Protein AF-A0A534ZCZ1-F1 (afdb_monomer)

Foldseek 3Di:
DVLCVVLVLQVLADEEDDCPPDVPKDWDWDWDDDPVGIGIYIYIPLVVCVVVDPDSNSVSVVVVVVVVVVVVVD

Secondary structure (DSSP, 8-state):
-HHHHTTTGGG--EEES-TTSSSSPPEEEEEEEETTEEEEEEEESHHHHHHH---HHHHHHHHHHHHHHHHH--

Structure (mmCIF, N/CA/C/O backbone):
data_AF-A0A534ZCZ1-F1
#
_entry.id   AF-A0A534ZCZ1-F1
#
loop_
_atom_site.group_PDB
_atom_site.id
_atom_site.type_symbol
_atom_site.label_atom_id
_atom_site.label_alt_id
_atom_site.label_comp_id
_atom_site.label_asym_id
_atom_site.label_entity_id
_atom_site.label_seq_id
_atom_site.pdbx_PDB_ins_code
_atom_site.Cartn_x
_atom_site.Cartn_y
_atom_site.Cartn_z
_atom_site.occupancy
_atom_site.B_iso_or_equiv
_atom_site.auth_seq_id
_atom_site.auth_comp_id
_atom_site.auth_asym_id
_atom_site.auth_atom_id
_atom_site.pdbx_PDB_model_num
ATOM 1 N N . MET A 1 1 ? -15.930 5.828 3.755 1.00 51.97 1 MET A N 1
ATOM 2 C CA . MET A 1 1 ? -16.550 5.138 2.603 1.00 51.97 1 MET A CA 1
ATOM 3 C C . MET A 1 1 ? -16.342 5.878 1.275 1.00 51.97 1 MET A C 1
ATOM 5 O O . MET A 1 1 ? -15.821 5.248 0.370 1.00 51.97 1 MET A O 1
ATOM 9 N N . LEU A 1 2 ? -16.627 7.190 1.145 1.0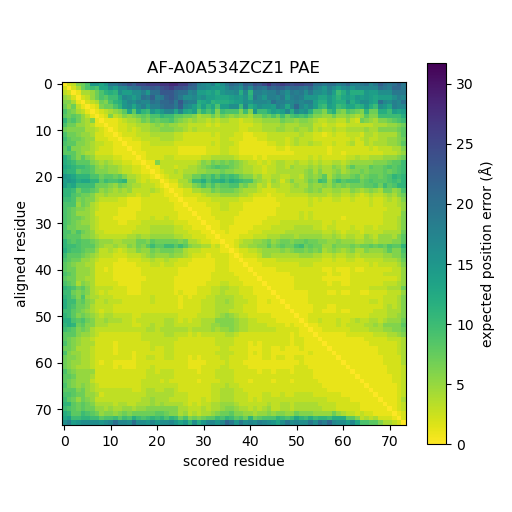0 54.91 2 LEU A N 1
ATOM 10 C CA . LEU A 1 2 ? -16.432 7.920 -0.133 1.00 54.91 2 LEU A CA 1
ATOM 11 C C . LEU A 1 2 ? -14.993 7.869 -0.700 1.00 54.91 2 LEU A C 1
ATOM 13 O O . LEU A 1 2 ? -14.818 7.592 -1.878 1.00 54.91 2 LEU A O 1
ATOM 17 N N . ALA A 1 3 ? -13.962 8.040 0.138 1.00 55.09 3 ALA A N 1
ATOM 18 C CA . ALA A 1 3 ? -12.566 8.108 -0.324 1.00 55.09 3 ALA A CA 1
ATOM 19 C C . ALA A 1 3 ? -12.015 6.805 -0.951 1.00 55.09 3 ALA A C 1
ATOM 21 O O . ALA A 1 3 ? -11.049 6.852 -1.705 1.00 55.09 3 ALA A O 1
ATOM 22 N N . LEU A 1 4 ? -12.609 5.645 -0.644 1.00 58.66 4 LEU A N 1
ATOM 23 C CA . LEU A 1 4 ? -12.210 4.348 -1.212 1.00 58.66 4 LEU A CA 1
ATOM 24 C C . LEU A 1 4 ? -12.814 4.129 -2.604 1.00 58.66 4 LEU A C 1
ATOM 26 O O . LEU A 1 4 ? -12.135 3.617 -3.496 1.00 58.66 4 LEU A O 1
ATOM 30 N N . LEU A 1 5 ? -14.064 4.569 -2.795 1.00 60.22 5 LEU A N 1
ATOM 31 C CA . LEU A 1 5 ? -14.732 4.548 -4.095 1.00 60.22 5 LEU A CA 1
ATOM 32 C C . LEU A 1 5 ? -14.108 5.556 -5.069 1.00 60.22 5 LEU A C 1
ATOM 34 O O . LEU A 1 5 ? -13.872 5.200 -6.219 1.00 60.22 5 LEU A O 1
ATOM 38 N N . ASP A 1 6 ? -13.770 6.765 -4.607 1.00 60.53 6 ASP A N 1
ATOM 39 C CA . ASP A 1 6 ? -13.174 7.816 -5.455 1.00 60.53 6 ASP A CA 1
ATOM 40 C C . ASP A 1 6 ? -11.811 7.422 -6.053 1.00 60.53 6 ASP A C 1
ATOM 42 O O . ASP A 1 6 ? -11.387 7.963 -7.076 1.00 60.53 6 ASP A O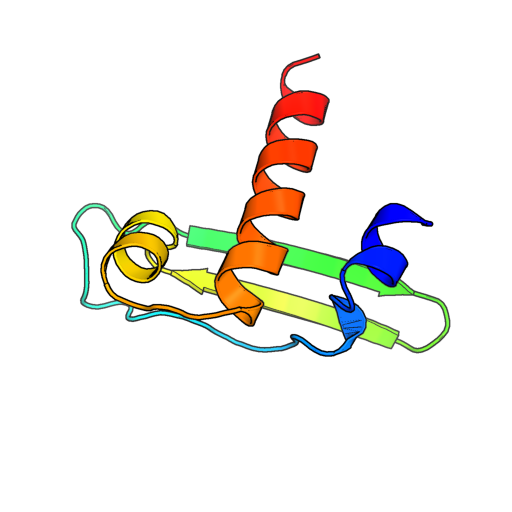 1
ATOM 46 N N . HIS A 1 7 ? -11.108 6.467 -5.437 1.00 66.38 7 HIS A N 1
ATOM 47 C CA . HIS A 1 7 ? -9.806 5.994 -5.906 1.00 66.38 7 HIS A CA 1
ATOM 48 C C . HIS A 1 7 ? -9.849 4.642 -6.623 1.00 66.38 7 HIS A C 1
ATOM 50 O O . HIS A 1 7 ? -8.786 4.141 -6.990 1.00 66.38 7 HIS A O 1
ATOM 56 N N . HIS A 1 8 ? -11.034 4.067 -6.867 1.00 82.69 8 HIS A N 1
ATOM 57 C CA . HIS A 1 8 ? -11.183 2.737 -7.480 1.00 82.69 8 HIS A CA 1
ATOM 58 C C . HIS A 1 8 ? -10.309 1.666 -6.803 1.00 82.69 8 HIS A C 1
ATOM 60 O O . HIS A 1 8 ? -9.763 0.784 -7.458 1.00 82.69 8 HIS A O 1
ATOM 66 N N . LEU A 1 9 ? -10.116 1.764 -5.483 1.00 84.62 9 LEU A N 1
ATOM 67 C CA . LEU A 1 9 ? -9.213 0.863 -4.759 1.00 84.62 9 LEU A CA 1
ATOM 68 C C . LEU A 1 9 ? -9.733 -0.567 -4.687 1.00 84.62 9 LEU A C 1
ATOM 70 O O . LEU A 1 9 ? -8.940 -1.495 -4.574 1.00 84.62 9 LEU A O 1
ATOM 74 N N . LEU A 1 10 ? -11.050 -0.738 -4.792 1.00 87.31 10 LEU A N 1
ATOM 75 C CA . LEU A 1 10 ? -11.679 -2.054 -4.782 1.00 87.31 10 LEU A CA 1
ATOM 76 C C . LEU A 1 10 ? -11.261 -2.908 -5.991 1.00 87.31 10 LEU A C 1
ATOM 78 O O . LEU A 1 10 ? -11.291 -4.130 -5.916 1.00 87.31 10 LEU A O 1
ATOM 82 N N . ASP A 1 11 ? -10.792 -2.269 -7.067 1.00 88.50 11 ASP A N 1
ATOM 83 C CA . ASP A 1 11 ? -10.317 -2.943 -8.277 1.00 88.50 11 ASP A CA 1
ATOM 84 C C . ASP A 1 11 ? -8.822 -3.324 -8.202 1.00 88.50 11 ASP A C 1
ATOM 86 O O . ASP A 1 11 ? -8.293 -3.924 -9.136 1.00 88.50 11 ASP A O 1
ATOM 90 N N . LEU A 1 12 ? -8.109 -2.948 -7.130 1.00 91.75 12 LEU A N 1
ATOM 91 C CA . LEU A 1 12 ? -6.639 -3.006 -7.054 1.00 91.75 12 LEU A CA 1
ATOM 92 C C . LEU A 1 12 ? -6.081 -4.174 -6.230 1.00 91.75 12 LEU A C 1
ATOM 94 O O . LEU A 1 12 ? -4.898 -4.145 -5.891 1.00 91.75 12 LEU A O 1
ATOM 98 N N . ALA A 1 13 ? -6.896 -5.188 -5.930 1.00 92.88 13 ALA A N 1
ATOM 99 C CA . ALA A 1 13 ? -6.495 -6.356 -5.145 1.00 92.88 13 ALA A CA 1
ATOM 100 C C . ALA A 1 13 ? -5.178 -6.997 -5.633 1.00 92.88 13 ALA A C 1
ATOM 102 O O . ALA A 1 13 ? -4.914 -7.075 -6.836 1.00 92.88 13 ALA A O 1
ATOM 103 N N . GLY A 1 14 ? -4.383 -7.509 -4.691 1.00 95.06 14 GLY A N 1
ATOM 104 C CA . GLY A 1 14 ? -3.168 -8.279 -4.966 1.00 95.06 14 GLY A CA 1
ATOM 105 C C . GLY A 1 14 ? -1.885 -7.691 -4.377 1.00 95.06 14 GLY A C 1
ATOM 106 O O . GLY A 1 14 ? -1.899 -6.758 -3.574 1.00 95.06 14 GLY A O 1
ATOM 107 N N . THR A 1 15 ? -0.755 -8.278 -4.774 1.00 96.75 15 THR A N 1
ATOM 108 C CA . THR A 1 15 ? 0.581 -7.930 -4.273 1.00 96.75 15 THR A CA 1
ATOM 109 C C . THR A 1 15 ? 1.362 -7.109 -5.295 1.00 96.75 15 THR A C 1
ATOM 111 O O . THR A 1 15 ? 1.480 -7.495 -6.458 1.00 96.75 15 THR A O 1
ATOM 114 N N . TYR A 1 16 ? 1.954 -6.007 -4.842 1.00 95.31 16 TYR A N 1
ATOM 115 C CA . TYR A 1 16 ? 2.807 -5.122 -5.626 1.00 95.31 16 TYR A CA 1
ATOM 116 C C . TYR A 1 16 ? 4.205 -5.062 -5.018 1.00 95.31 16 TYR A C 1
ATOM 118 O O . TYR A 1 16 ? 4.365 -5.024 -3.801 1.00 95.31 16 TYR A O 1
ATOM 126 N N . GLY A 1 17 ? 5.217 -4.976 -5.877 1.00 93.56 17 GLY A N 1
ATOM 127 C CA . GLY A 1 17 ? 6.609 -4.851 -5.459 1.00 93.56 17 GLY A CA 1
ATOM 128 C C . GLY A 1 17 ? 7.382 -6.153 -5.425 1.00 93.56 17 GLY A C 1
ATOM 129 O O . GLY A 1 17 ? 6.873 -7.219 -5.756 1.00 93.56 17 GLY A O 1
ATOM 130 N N . ASP A 1 18 ? 8.650 -6.019 -5.056 1.00 88.12 18 ASP A N 1
ATOM 131 C CA . ASP A 1 18 ? 9.620 -7.103 -5.015 1.00 88.12 18 ASP A CA 1
ATOM 132 C C . ASP A 1 18 ? 10.210 -7.190 -3.606 1.00 88.12 18 ASP A C 1
ATOM 134 O O . ASP A 1 18 ? 10.737 -6.205 -3.086 1.00 88.12 18 ASP A O 1
ATOM 138 N N . LEU A 1 19 ? 10.113 -8.379 -3.010 1.00 87.50 19 LEU A N 1
ATOM 139 C CA . LEU A 1 19 ? 10.677 -8.738 -1.707 1.00 87.50 19 LEU A CA 1
ATOM 140 C C . LEU A 1 19 ? 12.211 -8.695 -1.684 1.00 87.50 19 LEU A C 1
ATOM 142 O O . LEU A 1 19 ? 12.802 -8.696 -0.613 1.00 87.50 19 LEU A O 1
ATOM 146 N N . SER A 1 20 ? 12.860 -8.698 -2.847 1.00 87.19 20 SER A N 1
ATOM 147 C CA . SER A 1 20 ? 14.316 -8.606 -2.972 1.00 87.19 20 SER A CA 1
ATOM 148 C C . SER A 1 20 ? 14.824 -7.175 -3.177 1.00 87.19 20 SER A C 1
ATOM 150 O O . SER A 1 20 ? 16.032 -6.942 -3.134 1.00 87.19 20 SER A O 1
ATOM 152 N N . ALA A 1 21 ? 13.924 -6.206 -3.384 1.00 82.94 21 ALA A N 1
ATOM 153 C CA . ALA A 1 21 ? 14.279 -4.797 -3.487 1.00 82.94 21 ALA A CA 1
ATOM 154 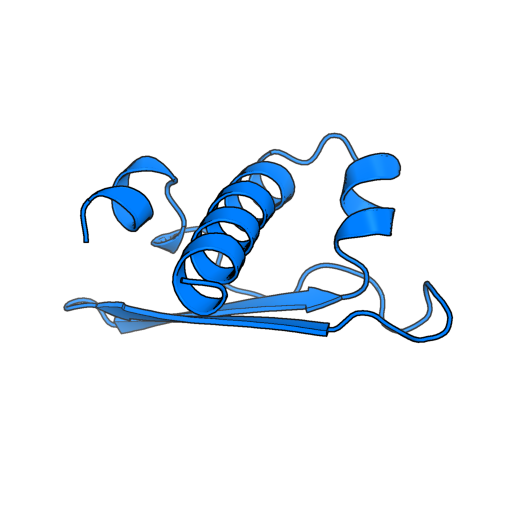C C . ALA A 1 21 ? 14.282 -4.139 -2.096 1.00 82.94 21 ALA A C 1
ATOM 156 O O . ALA A 1 21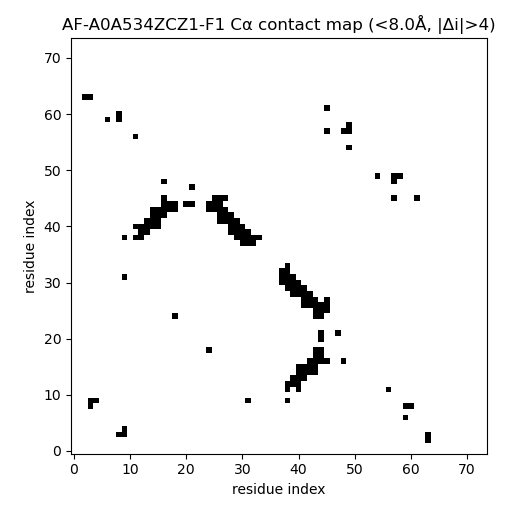 ? 13.409 -4.416 -1.287 1.00 82.94 21 ALA A O 1
ATOM 157 N N . GLY A 1 22 ? 15.223 -3.228 -1.834 1.00 84.25 22 GLY A N 1
ATOM 158 C CA . GLY A 1 22 ? 15.266 -2.450 -0.587 1.00 84.25 22 GLY A CA 1
ATOM 159 C C . GLY A 1 22 ? 15.769 -3.218 0.646 1.00 84.25 22 GLY A C 1
ATOM 160 O O . GLY A 1 22 ? 15.510 -4.404 0.819 1.00 84.25 22 GLY A O 1
ATOM 161 N N . ASP A 1 23 ? 16.503 -2.518 1.514 1.00 90.19 23 ASP A N 1
ATOM 162 C CA . ASP A 1 23 ? 16.938 -3.020 2.822 1.00 90.19 23 ASP A CA 1
ATOM 163 C C . ASP A 1 23 ? 16.999 -1.845 3.829 1.00 90.19 23 ASP A C 1
ATOM 165 O O . ASP A 1 23 ? 17.778 -0.909 3.606 1.00 90.19 23 ASP A O 1
ATOM 169 N N . PRO A 1 24 ? 16.166 -1.829 4.893 1.00 90.12 24 PRO A N 1
ATOM 170 C CA . PRO A 1 24 ? 15.124 -2.812 5.196 1.00 90.12 24 PRO A CA 1
ATOM 171 C C . PRO A 1 24 ? 13.951 -2.742 4.208 1.00 90.12 24 PRO A C 1
ATOM 173 O O . PRO A 1 24 ? 13.666 -1.694 3.625 1.00 90.12 24 PRO A O 1
ATOM 176 N N . ILE A 1 25 ? 13.246 -3.863 4.051 1.00 92.56 25 ILE A N 1
ATOM 177 C CA . ILE A 1 25 ? 12.046 -3.9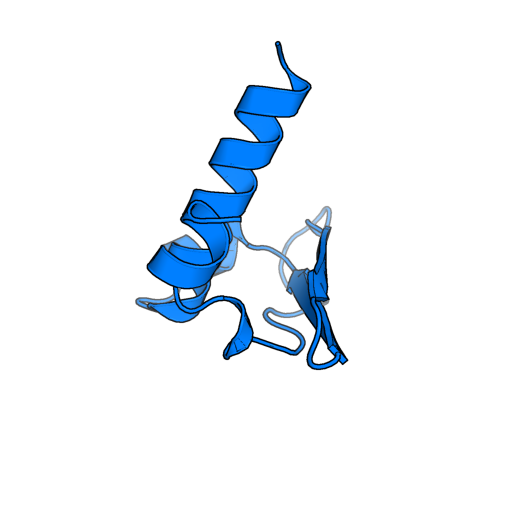43 3.212 1.00 92.56 25 ILE A CA 1
ATOM 178 C C . ILE A 1 25 ? 10.920 -3.127 3.856 1.00 92.56 25 ILE A C 1
ATOM 180 O O . ILE A 1 25 ? 10.596 -3.310 5.031 1.00 92.56 25 ILE A O 1
ATOM 184 N N . GLN A 1 26 ? 10.283 -2.263 3.068 1.00 93.50 26 GLN A N 1
ATOM 185 C CA . GLN A 1 26 ? 9.017 -1.635 3.447 1.00 93.50 26 GLN A CA 1
ATOM 186 C C . GLN A 1 26 ? 7.858 -2.597 3.148 1.00 93.50 26 GLN A C 1
ATOM 188 O O . GLN A 1 26 ? 7.783 -3.119 2.036 1.00 93.50 26 GLN A O 1
ATOM 193 N N . TYR A 1 27 ? 6.945 -2.779 4.106 1.00 94.31 27 TYR A N 1
ATOM 194 C CA . TYR A 1 27 ? 5.717 -3.567 3.966 1.00 94.31 27 TYR A CA 1
ATOM 195 C C . TYR A 1 27 ? 4.500 -2.716 4.315 1.00 94.31 27 TYR A C 1
ATOM 197 O O . TYR A 1 27 ? 4.418 -2.180 5.419 1.00 94.31 27 TYR A O 1
ATOM 205 N N . ASP A 1 28 ? 3.559 -2.616 3.384 1.00 94.25 28 ASP A N 1
ATOM 206 C CA . ASP A 1 28 ? 2.279 -1.952 3.581 1.00 94.25 28 ASP A CA 1
ATOM 207 C C . ASP A 1 28 ? 1.144 -2.920 3.229 1.00 94.25 28 ASP A C 1
ATOM 209 O O . ASP A 1 28 ? 1.136 -3.504 2.145 1.00 94.25 28 ASP A O 1
ATOM 213 N N . GLU A 1 29 ? 0.164 -3.054 4.118 1.00 95.38 29 GLU A N 1
ATOM 214 C CA . GLU A 1 29 ? -1.016 -3.894 3.911 1.00 95.38 29 GLU A CA 1
ATOM 215 C C . GLU A 1 29 ? -2.282 -3.060 4.095 1.00 95.38 29 GLU A C 1
ATOM 217 O O . GLU A 1 29 ? -2.449 -2.363 5.098 1.00 95.38 29 GLU A O 1
ATOM 222 N N . LEU A 1 30 ? -3.174 -3.125 3.109 1.00 93.50 30 LEU A N 1
ATOM 223 C CA . LEU A 1 30 ? -4.502 -2.534 3.170 1.00 93.50 30 LEU A CA 1
ATOM 224 C C . LEU A 1 30 ? -5.543 -3.640 3.056 1.00 93.50 30 LEU A C 1
ATOM 226 O O . LEU A 1 30 ? -5.634 -4.310 2.026 1.00 93.50 30 LEU A O 1
ATOM 230 N N . ARG A 1 31 ? -6.375 -3.760 4.091 1.00 93.25 31 ARG A N 1
ATOM 231 C CA . ARG A 1 31 ? -7.578 -4.588 4.078 1.00 93.25 31 ARG A CA 1
ATOM 232 C C . ARG A 1 31 ? -8.804 -3.689 4.087 1.00 93.25 31 ARG A C 1
ATOM 234 O O . ARG A 1 31 ? -8.973 -2.865 4.985 1.00 93.25 31 ARG A O 1
ATOM 241 N N . ILE A 1 32 ? -9.636 -3.829 3.065 1.00 90.19 32 ILE A N 1
ATOM 242 C CA . ILE A 1 32 ? -10.844 -3.032 2.876 1.00 90.19 32 ILE A CA 1
ATOM 243 C C . ILE A 1 32 ? -12.035 -3.983 2.877 1.00 90.19 32 ILE A C 1
ATOM 245 O O . ILE A 1 32 ? -12.232 -4.734 1.926 1.00 90.19 32 ILE A O 1
ATOM 249 N N . GLU A 1 33 ? -12.836 -3.926 3.934 1.00 90.50 33 GLU A N 1
ATOM 250 C CA . GLU A 1 33 ? -14.093 -4.669 4.034 1.00 90.50 33 GLU A CA 1
ATOM 251 C C . GLU A 1 33 ? -15.221 -3.859 3.376 1.00 90.50 33 GLU A C 1
ATOM 253 O O . GLU A 1 33 ? -15.370 -2.657 3.635 1.00 90.50 33 GLU A O 1
ATOM 258 N N . HIS A 1 34 ? -16.020 -4.492 2.514 1.00 85.31 34 HIS A N 1
ATOM 259 C CA . HIS A 1 34 ? -17.223 -3.885 1.941 1.00 85.31 34 HIS A CA 1
ATOM 260 C C . HIS A 1 34 ? -18.329 -4.916 1.678 1.00 85.31 34 HIS A C 1
ATOM 262 O O . HIS A 1 34 ? -18.101 -6.121 1.674 1.00 85.31 34 HIS A O 1
ATOM 268 N N . ASP A 1 35 ? -19.543 -4.438 1.385 1.00 88.25 35 ASP A N 1
ATOM 269 C CA . ASP A 1 35 ? -20.752 -5.271 1.217 1.00 88.25 35 ASP A CA 1
ATOM 270 C C . ASP A 1 35 ? -20.658 -6.347 0.117 1.00 88.25 35 ASP A C 1
ATOM 272 O O . ASP A 1 35 ? -21.512 -7.228 0.027 1.00 88.25 35 ASP A O 1
ATOM 276 N N . TRP A 1 36 ? -19.632 -6.275 -0.734 1.00 83.31 36 TRP A N 1
ATOM 277 C CA . TRP A 1 36 ? -19.429 -7.186 -1.862 1.00 83.31 36 TRP A CA 1
ATOM 278 C C . TRP A 1 36 ? -18.207 -8.099 -1.684 1.00 83.31 36 TRP A C 1
ATOM 280 O O . TRP A 1 36 ? -17.896 -8.865 -2.593 1.00 83.31 36 TRP A O 1
ATOM 290 N N . GLY A 1 37 ? -17.532 -8.032 -0.533 1.00 87.62 37 GLY A N 1
ATOM 291 C CA . GLY A 1 37 ? -16.355 -8.833 -0.207 1.00 87.62 37 GLY A CA 1
ATOM 292 C C . GLY A 1 37 ? -15.230 -8.017 0.423 1.00 87.62 37 GLY A C 1
ATOM 293 O O . GLY A 1 37 ? -15.349 -6.811 0.635 1.00 87.62 37 GLY A O 1
ATOM 294 N N . ASP A 1 38 ? -14.128 -8.705 0.700 1.00 90.62 38 ASP A N 1
ATOM 295 C CA . ASP A 1 38 ? -12.905 -8.092 1.205 1.00 90.62 38 ASP A CA 1
ATOM 296 C C . ASP A 1 38 ? -11.931 -7.866 0.050 1.00 90.62 38 ASP A C 1
ATOM 298 O O . ASP A 1 38 ? -11.738 -8.739 -0.802 1.00 90.62 38 ASP A O 1
ATOM 302 N N . VAL A 1 39 ? -11.276 -6.708 0.054 1.00 91.88 39 VAL A N 1
ATOM 303 C CA . VAL A 1 39 ? -10.171 -6.391 -0.853 1.00 91.88 39 VAL A CA 1
ATOM 304 C C . VAL A 1 39 ? -8.890 -6.288 -0.043 1.00 91.88 39 VAL A C 1
ATOM 306 O O . VAL A 1 39 ? -8.799 -5.508 0.906 1.00 91.88 39 VAL A O 1
ATOM 309 N N . GLU A 1 40 ? -7.897 -7.075 -0.443 1.00 96.06 40 GLU A N 1
ATOM 310 C CA . GLU A 1 40 ? -6.572 -7.106 0.166 1.00 96.06 40 GLU A CA 1
ATOM 311 C C . GLU A 1 40 ? -5.529 -6.608 -0.836 1.00 96.06 40 GLU A C 1
ATOM 313 O O . GLU A 1 40 ? -5.461 -7.070 -1.981 1.00 96.06 40 GLU A O 1
ATOM 318 N N . ILE A 1 41 ? -4.730 -5.635 -0.402 1.00 96.44 41 ILE A N 1
ATOM 319 C CA . ILE A 1 41 ? -3.646 -5.044 -1.182 1.00 96.44 41 ILE A CA 1
ATOM 320 C C . ILE A 1 41 ? -2.384 -5.083 -0.334 1.00 96.44 41 ILE A C 1
ATOM 322 O O . ILE A 1 41 ? -2.331 -4.483 0.738 1.00 96.44 41 ILE A O 1
ATOM 326 N N . VAL A 1 42 ? -1.353 -5.736 -0.855 1.00 96.75 42 VAL A N 1
ATOM 327 C CA . VAL A 1 42 ? -0.030 -5.797 -0.232 1.00 96.75 42 VAL A CA 1
ATOM 328 C C . VAL A 1 42 ? 0.951 -5.043 -1.111 1.00 96.75 42 VAL A C 1
ATOM 330 O O . VAL A 1 42 ? 1.018 -5.285 -2.316 1.00 96.75 42 VAL A O 1
ATOM 333 N N . VAL A 1 43 ? 1.736 -4.141 -0.533 1.00 96.56 43 VAL A N 1
ATOM 334 C CA . VAL A 1 43 ? 2.778 -3.409 -1.256 1.00 96.56 43 VAL A CA 1
ATOM 335 C C . VAL A 1 43 ? 4.109 -3.544 -0.534 1.00 96.56 43 VAL A C 1
ATOM 337 O O . VAL A 1 43 ? 4.256 -3.142 0.617 1.00 96.56 43 VAL A O 1
ATOM 340 N N . TYR A 1 44 ? 5.102 -4.057 -1.253 1.00 96.31 44 TYR A N 1
ATOM 341 C CA . TYR A 1 44 ? 6.498 -4.044 -0.842 1.00 96.31 44 TYR A CA 1
ATOM 342 C C . TYR A 1 44 ? 7.218 -2.856 -1.469 1.00 96.31 44 TYR A C 1
ATOM 344 O O . TYR A 1 44 ? 7.081 -2.601 -2.667 1.00 96.31 44 TYR A O 1
ATOM 352 N N . ASN A 1 45 ? 8.027 -2.145 -0.684 1.00 95.50 45 ASN A N 1
ATOM 353 C CA . ASN A 1 45 ? 8.906 -1.080 -1.183 1.00 95.50 45 ASN A CA 1
ATOM 354 C C . ASN A 1 45 ? 8.166 0.011 -1.969 1.00 95.50 45 ASN A C 1
ATOM 356 O O . ASN A 1 45 ? 8.633 0.474 -3.014 1.00 95.50 45 ASN A O 1
ATOM 360 N N . ARG A 1 46 ? 7.005 0.436 -1.449 1.00 94.62 46 ARG A N 1
ATOM 361 C CA . ARG A 1 46 ? 6.105 1.414 -2.080 1.00 94.62 46 ARG A CA 1
ATOM 362 C C . ARG A 1 46 ? 6.838 2.670 -2.544 1.00 94.62 46 ARG A C 1
ATOM 364 O O . ARG A 1 46 ? 6.611 3.112 -3.668 1.00 94.62 46 ARG A O 1
ATOM 371 N N . ALA A 1 47 ? 7.727 3.227 -1.718 1.00 92.31 47 ALA A N 1
ATOM 372 C CA . ALA A 1 47 ? 8.500 4.411 -2.093 1.00 92.31 47 ALA A CA 1
ATOM 373 C C . ALA A 1 47 ? 9.391 4.150 -3.321 1.00 92.31 47 ALA A C 1
ATOM 375 O O . ALA A 1 47 ? 9.341 4.914 -4.282 1.00 92.31 47 ALA A O 1
ATOM 376 N N . ILE A 1 48 ? 10.144 3.043 -3.334 1.00 93.44 48 ILE A N 1
ATOM 377 C CA . ILE A 1 48 ? 11.001 2.661 -4.469 1.00 93.44 48 ILE A CA 1
ATOM 378 C C . ILE A 1 48 ? 10.157 2.493 -5.735 1.00 93.44 48 ILE A C 1
ATOM 380 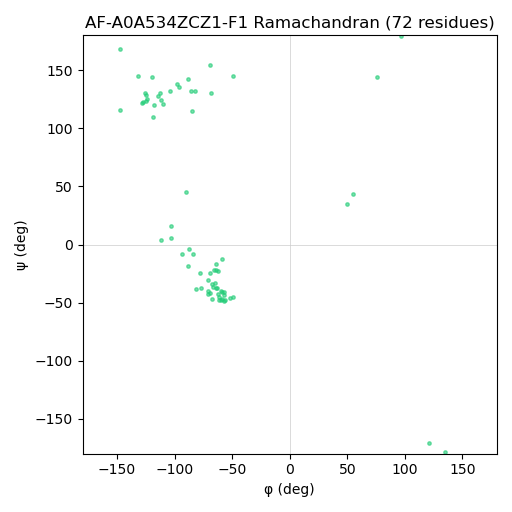O O . ILE A 1 48 ? 10.501 3.047 -6.777 1.00 93.44 48 ILE A O 1
ATOM 384 N N . LEU A 1 49 ? 9.027 1.789 -5.656 1.00 94.19 49 LEU A N 1
ATOM 385 C CA . LEU A 1 49 ? 8.162 1.586 -6.818 1.00 94.19 49 LEU A CA 1
ATOM 386 C C . LEU A 1 49 ? 7.573 2.891 -7.365 1.00 94.19 49 LEU A C 1
ATOM 388 O O . LEU A 1 49 ? 7.468 3.035 -8.581 1.00 94.19 49 LEU A O 1
ATOM 392 N N . LEU A 1 50 ? 7.207 3.842 -6.500 1.00 94.69 50 LEU A N 1
ATOM 393 C CA . LEU A 1 50 ? 6.709 5.158 -6.918 1.00 94.69 50 LEU A CA 1
ATOM 394 C C . LEU A 1 50 ? 7.771 5.979 -7.657 1.00 94.69 50 LEU A C 1
ATOM 396 O O . LEU A 1 50 ? 7.427 6.738 -8.557 1.00 94.69 50 LEU A O 1
ATOM 400 N N . PHE A 1 51 ? 9.047 5.831 -7.293 1.00 93.38 51 PHE A N 1
ATOM 401 C CA . PHE A 1 51 ? 10.150 6.483 -8.006 1.00 93.38 51 PHE A CA 1
ATOM 402 C C . PHE A 1 51 ? 10.497 5.782 -9.320 1.00 93.38 51 PHE A C 1
ATOM 404 O O . PHE A 1 51 ? 10.847 6.438 -10.298 1.00 93.38 51 PHE A O 1
ATOM 411 N N . MET A 1 52 ? 10.430 4.452 -9.335 1.00 94.56 52 MET A N 1
ATOM 412 C CA . MET A 1 52 ? 10.906 3.637 -10.454 1.00 94.56 52 MET A CA 1
ATOM 413 C C . MET A 1 52 ? 9.843 3.395 -11.527 1.00 94.56 52 MET A C 1
ATOM 415 O O . MET A 1 52 ? 10.183 3.001 -12.642 1.00 94.56 52 MET A O 1
ATOM 419 N N . THR A 1 53 ? 8.562 3.591 -11.207 1.00 92.94 53 THR A N 1
ATOM 420 C CA . THR A 1 53 ? 7.451 3.273 -12.108 1.00 92.94 53 THR A CA 1
ATOM 421 C C . THR A 1 53 ? 6.454 4.420 -12.203 1.00 92.94 53 THR A C 1
ATOM 423 O O . THR A 1 53 ? 6.139 5.079 -11.217 1.00 92.94 53 THR A O 1
ATOM 426 N N . ASP A 1 54 ? 5.880 4.610 -13.390 1.00 94.12 54 ASP A N 1
ATOM 427 C CA . ASP A 1 54 ? 4.777 5.551 -13.616 1.00 94.12 54 ASP A CA 1
ATOM 428 C C . ASP A 1 54 ? 3.405 4.872 -13.412 1.00 94.12 54 ASP A C 1
ATOM 430 O O . ASP A 1 54 ? 2.487 4.978 -14.225 1.00 94.12 54 ASP A O 1
ATOM 434 N N . SER A 1 55 ? 3.275 4.095 -12.334 1.00 94.62 55 SER A N 1
ATOM 435 C CA . SER A 1 55 ? 2.111 3.236 -12.093 1.00 94.62 55 SER A CA 1
ATOM 436 C C . SER A 1 55 ? 0.962 3.990 -11.419 1.00 94.62 55 SER A C 1
ATOM 438 O O . SER A 1 55 ? 1.043 4.403 -10.259 1.00 94.62 55 SER A O 1
ATOM 440 N N . GLU A 1 56 ? -0.154 4.129 -12.137 1.00 94.62 56 GLU A N 1
ATOM 441 C CA . GLU A 1 56 ? -1.367 4.751 -11.602 1.00 94.62 56 GLU A CA 1
ATOM 442 C C . GLU A 1 56 ? -1.979 3.991 -10.406 1.00 94.62 56 GLU A C 1
ATOM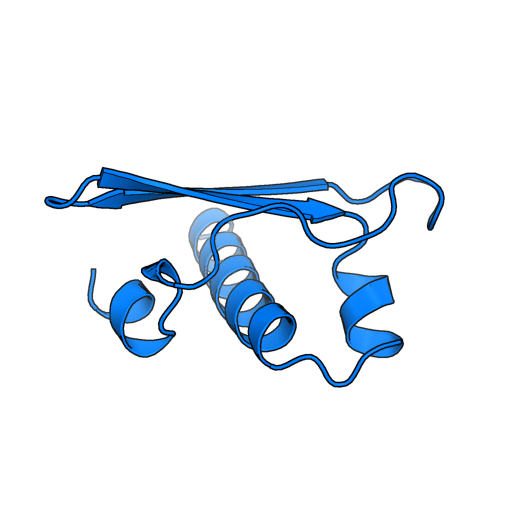 444 O O . GLU A 1 56 ? -2.310 4.650 -9.415 1.00 94.62 56 GLU A O 1
ATOM 449 N N . PRO A 1 57 ? -2.072 2.643 -10.407 1.00 93.94 57 PRO A N 1
ATOM 450 C CA . PRO A 1 57 ? -2.463 1.884 -9.217 1.00 93.94 57 PRO A CA 1
ATOM 451 C C . PRO A 1 57 ? -1.641 2.240 -7.973 1.00 93.94 57 PRO A C 1
ATOM 453 O O . PRO A 1 57 ? -2.205 2.516 -6.914 1.00 93.94 57 PRO A O 1
ATOM 456 N N . LEU A 1 58 ? -0.313 2.332 -8.108 1.00 95.19 58 LEU A N 1
ATOM 457 C CA . LEU A 1 58 ? 0.567 2.652 -6.982 1.00 95.19 58 LEU A CA 1
ATOM 458 C C . LEU A 1 58 ? 0.369 4.076 -6.469 1.00 95.19 58 LEU A C 1
ATOM 460 O O . LEU A 1 58 ? 0.388 4.292 -5.258 1.00 95.19 58 LEU A O 1
ATOM 464 N N . ARG A 1 59 ? 0.111 5.045 -7.353 1.00 95.25 59 ARG A N 1
ATOM 465 C CA . ARG A 1 59 ? -0.234 6.410 -6.930 1.00 95.25 59 ARG A CA 1
ATOM 466 C C . ARG A 1 59 ? -1.541 6.468 -6.151 1.00 95.25 59 ARG A C 1
ATOM 468 O O . ARG A 1 59 ? -1.646 7.266 -5.222 1.00 95.25 59 ARG A O 1
ATOM 475 N N . ARG A 1 60 ? -2.544 5.674 -6.527 1.00 94.25 60 ARG A N 1
ATOM 476 C CA . ARG A 1 60 ? -3.831 5.614 -5.812 1.00 94.25 60 ARG A CA 1
ATOM 477 C C . ARG A 1 60 ? -3.661 4.996 -4.431 1.00 94.25 60 ARG A C 1
ATOM 479 O O . ARG A 1 60 ? -4.096 5.597 -3.452 1.00 94.25 60 ARG A O 1
ATOM 486 N N . ILE A 1 61 ? -2.951 3.869 -4.355 1.00 94.38 61 ILE A N 1
ATOM 487 C CA . ILE A 1 61 ? -2.608 3.216 -3.086 1.00 94.38 61 ILE A CA 1
ATOM 488 C C . ILE A 1 61 ? -1.833 4.186 -2.185 1.00 94.38 61 ILE A C 1
ATOM 490 O O . ILE A 1 61 ? -2.218 4.401 -1.041 1.00 94.38 61 ILE A O 1
ATOM 494 N N . HIS A 1 62 ? -0.806 4.856 -2.717 1.00 95.00 62 HIS A N 1
ATOM 495 C CA . HIS A 1 62 ? -0.002 5.823 -1.969 1.00 95.00 62 HIS A CA 1
ATOM 496 C C . HIS A 1 62 ? -0.829 6.953 -1.350 1.00 95.00 62 HIS A C 1
ATOM 498 O O . HIS A 1 62 ? -0.674 7.230 -0.164 1.00 95.00 62 HIS A O 1
ATOM 504 N N . ARG A 1 63 ? -1.734 7.575 -2.119 1.00 93.62 63 ARG A N 1
ATOM 505 C CA . ARG A 1 63 ? -2.595 8.657 -1.608 1.00 93.62 63 ARG A CA 1
ATOM 506 C C . ARG A 1 63 ? -3.445 8.202 -0.429 1.00 93.62 63 ARG A C 1
ATOM 508 O O . ARG A 1 63 ? -3.609 8.958 0.525 1.00 93.62 63 ARG A O 1
ATOM 515 N N . VAL A 1 64 ? -3.989 6.988 -0.494 1.00 91.88 64 VAL A N 1
ATOM 516 C CA . VAL A 1 64 ? -4.799 6.452 0.602 1.00 91.88 64 VAL A CA 1
ATOM 517 C C . VAL A 1 64 ? -3.946 6.107 1.807 1.00 91.88 64 VAL A C 1
ATOM 519 O O . VAL A 1 64 ? -4.329 6.485 2.907 1.00 91.88 64 VAL A O 1
ATOM 522 N N . CYS A 1 65 ? -2.777 5.499 1.623 1.00 92.25 65 CYS A N 1
ATOM 523 C CA . CYS A 1 65 ? -1.865 5.240 2.733 1.00 92.25 65 CYS A CA 1
ATOM 524 C C . CYS A 1 65 ? -1.442 6.532 3.440 1.00 92.25 65 CYS A C 1
ATOM 526 O O . CYS A 1 65 ? -1.619 6.617 4.646 1.00 92.25 65 CYS A O 1
ATOM 528 N N . CYS A 1 66 ? -1.022 7.572 2.709 1.00 92.12 66 CYS A N 1
ATOM 529 C CA . CYS A 1 66 ? -0.692 8.863 3.324 1.00 92.12 66 CYS A CA 1
ATOM 530 C C . CYS A 1 66 ? -1.869 9.443 4.112 1.00 92.12 66 CYS A C 1
ATOM 532 O O . CYS A 1 66 ? -1.694 9.944 5.215 1.00 92.12 66 CYS A O 1
ATOM 534 N N . ARG A 1 67 ? -3.090 9.333 3.577 1.00 89.62 67 ARG A N 1
ATOM 535 C CA . ARG A 1 67 ? -4.281 9.813 4.277 1.00 89.62 67 ARG A CA 1
ATOM 536 C C . ARG A 1 67 ? -4.593 9.005 5.538 1.00 89.62 67 ARG A C 1
ATOM 538 O O . ARG A 1 67 ? -5.122 9.570 6.487 1.00 89.62 67 ARG A O 1
ATOM 545 N N . LEU A 1 68 ? -4.317 7.703 5.545 1.00 89.38 68 LEU A N 1
ATOM 546 C CA . LEU A 1 68 ? -4.455 6.862 6.736 1.00 89.38 68 LEU A CA 1
ATOM 547 C C . LEU A 1 68 ? -3.376 7.191 7.774 1.00 89.38 68 LEU A C 1
ATOM 549 O O . LEU A 1 68 ? -3.705 7.285 8.953 1.00 89.38 68 LEU A O 1
ATOM 553 N N . ASP A 1 69 ? -2.139 7.436 7.341 1.00 88.88 69 ASP A N 1
ATOM 554 C CA . ASP A 1 69 ? -1.035 7.854 8.213 1.00 88.88 69 ASP A CA 1
ATOM 555 C C . ASP A 1 69 ? -1.351 9.198 8.894 1.00 88.88 69 ASP A C 1
ATOM 557 O O . ASP A 1 69 ? -1.207 9.324 10.110 1.00 88.88 69 ASP A O 1
ATOM 561 N N . ASP A 1 70 ? -1.870 10.176 8.140 1.00 90.69 70 ASP A N 1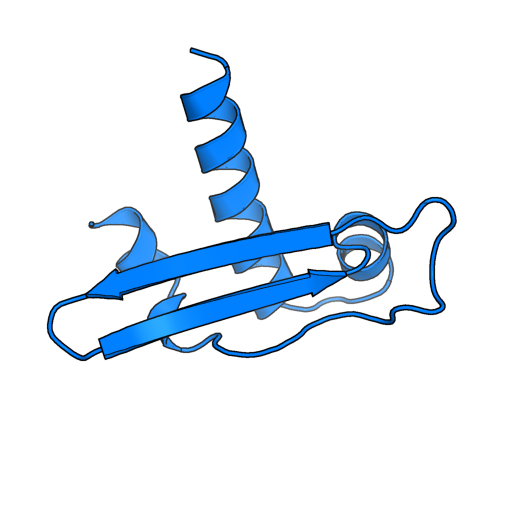
ATOM 562 C CA . ASP A 1 70 ? -2.303 11.477 8.670 1.00 90.69 70 ASP A CA 1
ATOM 563 C C . ASP A 1 70 ? -3.410 11.332 9.729 1.00 90.69 70 ASP A C 1
ATOM 565 O O . ASP A 1 70 ? -3.405 12.036 10.737 1.00 90.69 70 ASP A O 1
ATOM 569 N N . LEU A 1 71 ? -4.359 10.413 9.507 1.00 88.38 71 LEU A N 1
ATOM 570 C CA . LEU A 1 71 ? -5.436 10.110 10.458 1.00 88.38 71 LEU A CA 1
ATOM 571 C C . LEU A 1 71 ? -4.935 9.362 11.700 1.00 88.38 71 LEU A C 1
ATOM 573 O O . LEU A 1 71 ? -5.524 9.499 12.766 1.00 88.38 71 LEU A O 1
ATOM 577 N N . ALA A 1 72 ? -3.887 8.548 11.573 1.00 86.88 72 ALA A N 1
ATOM 578 C CA . ALA A 1 72 ? -3.288 7.835 12.699 1.00 86.88 72 ALA A CA 1
ATOM 579 C C . ALA A 1 72 ? -2.391 8.745 13.556 1.00 86.88 72 ALA A C 1
ATOM 581 O O . ALA A 1 72 ? -2.176 8.466 14.735 1.00 86.88 72 ALA A O 1
ATOM 582 N N . ALA A 1 73 ? -1.865 9.821 12.968 1.00 85.00 73 ALA A N 1
ATOM 583 C CA . ALA A 1 73 ? -1.033 10.812 13.645 1.00 85.00 73 ALA A CA 1
ATOM 584 C C . ALA A 1 73 ? -1.832 11.905 14.391 1.00 85.00 73 ALA A C 1
ATOM 586 O O . ALA A 1 73 ? -1.220 12.711 15.098 1.00 85.00 73 ALA A O 1
ATOM 587 N N . SER A 1 74 ? -3.161 11.953 14.227 1.00 67.06 74 SER A N 1
ATOM 588 C CA . SER A 1 74 ? -4.080 12.911 14.871 1.00 67.06 74 SER A CA 1
ATOM 589 C C . SER A 1 74 ? -4.758 12.348 16.114 1.00 67.06 74 SER A C 1
ATOM 591 O O . SER A 1 74 ? -4.874 13.102 17.106 1.00 67.06 74 SER A O 1
#

pLDDT: mean 88.19, std 10.77, range [51.97, 96.75]

Solvent-accessible surface area (backbone atoms only — not comparable to full-atom values): 4571 Å² total; per-residue (Å²): 115,69,75,49,62,78,54,53,51,79,79,57,58,46,80,43,73,47,93,84,46,69,84,79,68,46,80,48,79,46,80,46,81,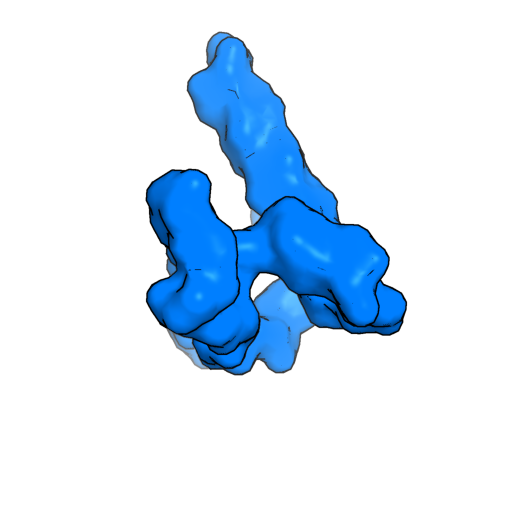51,102,89,51,76,35,48,32,38,34,29,30,57,71,59,49,62,75,76,41,93,48,64,71,57,54,45,52,48,55,50,51,53,54,50,51,56,62,73,75,107

Sequence (74 aa):
MLALLDHHLLDLAGTYGDLSAGDPIQYDELRIEHDWGDVEIVVYNRAILLFMTDSEPLRRIHRVCCRLDDLAAS

Mean predicted aligned error: 4.64 Å

Nearest PDB structures (foldseek):
  6stg-assembly2_B  TM=4.162E-01  e=8.490E-01  Homo sapiens
  6wgh-assembly1_A  TM=4.375E-01  e=2.416E+00  Homo sapiens
  8afd-assembly3_C  TM=3.682E-01  e=2.263E+00  Homo sapiens
  3gft-assembly5_E  TM=3.665E-01  e=2.263E+00  Homo sapiens
  9bhq-assembly1_C  TM=3.654E-01  e=2.753E+00  Homo sapiens

Radius of gyration: 12.53 Å; Cα contacts (8 Å, |Δi|>4): 78; chains: 1; bounding box: 38×22×28 Å